Protein AF-A0A847ALG3-F1 (afdb_monomer_lite)

Foldseek 3Di:
DVVLCCQQVVQDPVNLVVVQVPDPQPGNLSVVLVVVLVVCCVQPNDVSSVLLNVLSVLLVVLCCCVPPNPDDDDPVSVVSNVVSVVVNVVVCCVRGRD

pLDDT: mean 90.73, std 5.49, range [64.0, 97.62]

Structure (mmCIF, N/CA/C/O backbone):
data_AF-A0A847ALG3-F1
#
_entry.id   AF-A0A847ALG3-F1
#
loop_
_atom_site.group_PDB
_atom_site.id
_atom_site.type_symbol
_atom_site.label_atom_id
_atom_site.label_alt_id
_atom_site.label_comp_id
_atom_site.label_asym_id
_atom_site.label_entity_id
_atom_site.label_seq_id
_atom_site.pdbx_PDB_ins_code
_atom_site.Cartn_x
_atom_site.Cartn_y
_atom_site.Cartn_z
_atom_site.occupancy
_atom_site.B_iso_or_equiv
_atom_site.auth_seq_id
_atom_site.auth_comp_id
_atom_site.auth_asym_id
_atom_site.auth_atom_id
_atom_site.pdbx_PDB_model_num
ATOM 1 N N . MET A 1 1 ? -1.125 -8.428 -0.058 1.00 76.06 1 MET A N 1
ATOM 2 C CA . MET A 1 1 ? -2.330 -7.609 0.231 1.00 76.06 1 MET A CA 1
ATOM 3 C C . MET A 1 1 ? -3.651 -8.287 -0.163 1.00 76.06 1 MET A C 1
ATOM 5 O O . MET A 1 1 ? -4.586 -8.185 0.613 1.00 76.06 1 MET A O 1
ATOM 9 N N . LYS A 1 2 ? -3.769 -9.028 -1.284 1.00 82.50 2 LYS A N 1
ATOM 10 C CA . LYS A 1 2 ? -5.020 -9.765 -1.613 1.00 82.50 2 LYS A CA 1
ATOM 11 C C . LYS A 1 2 ? -5.480 -10.725 -0.504 1.00 82.50 2 LYS A C 1
ATOM 13 O O . LYS A 1 2 ? -6.629 -10.685 -0.093 1.00 82.50 2 LYS A O 1
ATOM 18 N N . PHE A 1 3 ? -4.549 -11.521 0.028 1.00 84.31 3 PHE A N 1
ATOM 19 C CA . PHE A 1 3 ? -4.791 -12.404 1.177 1.00 84.31 3 PHE A CA 1
ATOM 20 C C . PHE A 1 3 ? -5.366 -11.653 2.388 1.00 84.31 3 PHE A C 1
ATOM 22 O O . PHE A 1 3 ? -6.293 -12.111 3.042 1.00 84.31 3 PHE A O 1
ATOM 29 N N . THR A 1 4 ? -4.850 -10.454 2.656 1.00 82.88 4 THR A N 1
ATOM 30 C CA . THR A 1 4 ? -5.331 -9.573 3.722 1.00 82.88 4 THR A CA 1
ATOM 31 C C . THR A 1 4 ? -6.768 -9.105 3.482 1.00 82.88 4 THR A C 1
ATOM 33 O O . THR A 1 4 ? -7.544 -9.048 4.427 1.00 82.88 4 THR A O 1
ATOM 36 N N . MET A 1 5 ? -7.146 -8.796 2.236 1.00 85.50 5 MET A N 1
ATOM 37 C CA . MET A 1 5 ? -8.529 -8.429 1.900 1.00 85.50 5 MET A CA 1
ATOM 38 C C . MET A 1 5 ? -9.503 -9.581 2.148 1.00 85.50 5 MET A C 1
ATOM 40 O O . MET A 1 5 ? -10.592 -9.346 2.664 1.00 85.50 5 MET A O 1
ATOM 44 N N . ASN A 1 6 ? -9.092 -10.813 1.840 1.00 87.38 6 ASN A N 1
ATOM 45 C CA . ASN A 1 6 ? -9.883 -11.996 2.155 1.00 87.38 6 ASN A CA 1
ATOM 46 C C . ASN A 1 6 ? -10.062 -12.141 3.675 1.00 87.38 6 ASN A C 1
ATOM 48 O O . ASN A 1 6 ? -11.175 -12.084 4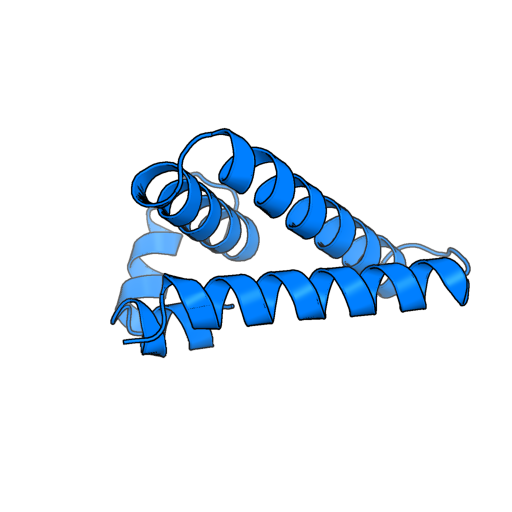.179 1.00 87.38 6 ASN A O 1
ATOM 52 N N . ASN A 1 7 ? -8.961 -12.191 4.429 1.00 84.25 7 ASN A N 1
ATOM 53 C CA . ASN A 1 7 ? -9.029 -12.496 5.860 1.00 84.25 7 ASN A CA 1
ATOM 54 C C . ASN A 1 7 ? -9.607 -11.380 6.736 1.00 84.25 7 ASN A C 1
ATOM 56 O O . ASN A 1 7 ? -10.231 -11.669 7.750 1.00 84.25 7 ASN A O 1
ATOM 60 N N . PHE A 1 8 ? -9.344 -10.109 6.422 1.00 85.94 8 PHE A N 1
ATOM 61 C CA . PHE A 1 8 ? -9.693 -8.998 7.322 1.00 85.94 8 PHE A CA 1
ATOM 62 C C . PHE A 1 8 ? -10.934 -8.228 6.861 1.00 85.94 8 PHE A C 1
ATOM 64 O O . PHE A 1 8 ? -11.585 -7.568 7.669 1.00 85.94 8 PHE A O 1
ATOM 71 N N . PHE A 1 9 ? -11.287 -8.324 5.576 1.00 85.19 9 PHE A N 1
ATOM 72 C CA . PHE A 1 9 ? -12.428 -7.614 4.994 1.00 85.19 9 PHE A CA 1
ATOM 73 C C . PHE A 1 9 ? -13.481 -8.547 4.388 1.00 85.19 9 PHE A C 1
ATOM 75 O O . PHE A 1 9 ? -14.466 -8.042 3.851 1.00 85.19 9 PHE A O 1
ATOM 82 N N . ASP A 1 10 ? -13.295 -9.869 4.481 1.00 86.31 10 ASP A N 1
ATOM 83 C CA . ASP A 1 10 ? -14.210 -10.884 3.940 1.00 86.31 10 ASP A CA 1
ATOM 84 C C . ASP A 1 10 ? -14.479 -10.691 2.433 1.00 86.31 10 ASP A C 1
ATOM 86 O O . ASP A 1 10 ? -15.593 -10.799 1.911 1.00 86.31 10 ASP A O 1
ATOM 90 N N . ILE A 1 11 ? -13.426 -10.298 1.707 1.00 86.69 11 ILE A N 1
ATOM 91 C CA . ILE A 1 11 ? -13.459 -10.151 0.251 1.00 86.69 11 ILE A CA 1
ATOM 92 C C . ILE A 1 11 ? -12.752 -11.358 -0.358 1.00 86.69 11 ILE A C 1
ATOM 94 O O . ILE A 1 11 ? -11.541 -11.329 -0.590 1.00 86.69 11 ILE A O 1
ATOM 98 N N . GLY A 1 12 ? -13.534 -12.403 -0.633 1.00 88.00 12 GLY A N 1
ATOM 99 C CA . GLY A 1 12 ? -13.071 -13.592 -1.344 1.00 88.00 12 GLY A CA 1
ATOM 100 C C . GLY A 1 12 ? -12.477 -13.270 -2.721 1.00 88.00 12 GLY A C 1
ATOM 101 O O . GLY A 1 12 ? -12.790 -12.242 -3.331 1.00 88.00 12 GLY A O 1
ATOM 102 N N . TYR A 1 13 ? -11.611 -14.157 -3.218 1.00 86.00 13 TYR A N 1
ATOM 103 C CA . TYR A 1 13 ? -10.850 -13.934 -4.451 1.00 86.00 13 TYR A CA 1
ATOM 104 C C . TYR A 1 13 ? -11.732 -13.742 -5.689 1.00 86.00 13 TYR A C 1
ATOM 106 O O . TYR A 1 13 ? -11.454 -12.839 -6.476 1.00 86.00 13 TYR A O 1
ATOM 114 N N . ASP A 1 14 ? -12.822 -14.498 -5.826 1.00 87.69 14 ASP A N 1
ATOM 115 C CA . ASP A 1 14 ? -13.746 -14.356 -6.960 1.00 87.69 14 ASP A CA 1
ATOM 116 C C . ASP A 1 14 ? -14.402 -12.978 -6.960 1.00 87.69 14 ASP A C 1
ATOM 118 O O . ASP A 1 14 ? -14.344 -12.237 -7.939 1.00 87.69 14 ASP A O 1
ATOM 122 N N . LYS A 1 15 ? -14.913 -12.568 -5.794 1.00 87.31 15 LYS A N 1
ATOM 123 C CA . LYS A 1 15 ? -15.506 -11.244 -5.584 1.00 87.31 15 LYS A CA 1
ATOM 124 C C . LYS A 1 15 ? -14.498 -10.125 -5.839 1.00 87.31 15 LYS A C 1
ATOM 126 O O . LYS A 1 15 ? -14.862 -9.080 -6.375 1.00 87.31 15 LYS A O 1
ATOM 131 N N . LEU A 1 16 ? -13.239 -10.322 -5.450 1.00 87.50 16 LEU A N 1
ATOM 132 C CA . LEU A 1 16 ? -12.159 -9.381 -5.725 1.00 87.50 16 LEU A CA 1
ATOM 133 C C . LEU A 1 16 ? -11.896 -9.268 -7.231 1.00 87.50 16 LEU A C 1
ATOM 135 O O . LEU A 1 16 ? -11.817 -8.153 -7.739 1.00 87.50 16 LEU A O 1
ATOM 139 N N . ASN A 1 17 ? -11.807 -10.390 -7.943 1.00 86.81 17 ASN A N 1
ATOM 140 C CA . ASN A 1 17 ? -11.568 -10.412 -9.385 1.00 86.81 17 ASN A CA 1
ATOM 141 C C . ASN A 1 17 ? -12.711 -9.739 -10.156 1.00 86.81 17 ASN A C 1
ATOM 143 O O . ASN A 1 17 ? -12.437 -8.883 -10.994 1.00 86.81 17 ASN A O 1
ATOM 147 N N . THR A 1 18 ? -13.971 -10.023 -9.810 1.00 88.56 18 THR A N 1
ATOM 148 C CA . THR A 1 18 ? -15.137 -9.341 -10.399 1.00 88.56 18 THR A CA 1
ATOM 149 C C . THR A 1 18 ? -15.103 -7.835 -10.146 1.00 88.56 18 THR A C 1
ATOM 151 O O . THR A 1 18 ? -15.382 -7.041 -11.038 1.00 88.56 18 THR A O 1
ATOM 154 N N . ARG A 1 19 ? -14.734 -7.404 -8.933 1.00 88.12 19 ARG A N 1
ATOM 155 C CA . ARG A 1 19 ? -14.626 -5.972 -8.610 1.00 88.12 19 ARG A CA 1
ATOM 156 C C . ARG A 1 19 ? -13.494 -5.280 -9.365 1.00 88.12 19 ARG A C 1
ATOM 158 O O . ARG A 1 19 ? -13.627 -4.108 -9.703 1.00 88.12 19 ARG A O 1
ATOM 165 N N . ILE A 1 20 ? -12.394 -5.986 -9.613 1.00 87.44 20 ILE A N 1
ATOM 166 C CA . ILE A 1 20 ? -11.271 -5.471 -10.398 1.00 87.44 20 ILE A CA 1
ATOM 167 C C . ILE A 1 20 ? -11.651 -5.378 -11.878 1.00 87.44 20 ILE A C 1
ATOM 169 O O . ILE A 1 20 ? -11.334 -4.368 -12.498 1.00 87.44 20 ILE A O 1
ATOM 173 N N . SER A 1 21 ? -12.340 -6.379 -12.437 1.00 86.12 21 SER A N 1
ATOM 174 C CA . SER A 1 21 ? -12.673 -6.414 -13.869 1.00 86.12 21 SER A CA 1
ATOM 175 C C . SER A 1 21 ? -13.600 -5.279 -14.300 1.00 86.12 21 SER A C 1
ATOM 177 O O . SER A 1 21 ? -13.514 -4.822 -15.433 1.00 86.12 21 SER A O 1
ATOM 179 N N . VAL A 1 22 ? -14.466 -4.803 -13.401 1.00 88.06 22 VAL A N 1
ATOM 180 C CA . VAL A 1 22 ? -15.368 -3.662 -13.654 1.00 88.06 22 VAL A CA 1
ATOM 181 C C . VAL A 1 22 ? -14.789 -2.313 -13.209 1.00 88.06 22 VAL A C 1
ATOM 183 O O . VAL A 1 22 ? -15.446 -1.283 -13.332 1.00 88.06 22 VAL A O 1
ATOM 186 N N . SER A 1 23 ? -13.579 -2.296 -12.645 1.00 84.50 23 SER A N 1
ATOM 187 C CA . SER A 1 23 ? -12.956 -1.095 -12.087 1.00 84.50 23 SER A CA 1
ATOM 188 C C . SER A 1 23 ? -12.107 -0.361 -13.126 1.00 84.50 23 SER A C 1
ATOM 190 O O . SER A 1 23 ? -11.277 -0.960 -13.803 1.00 84.50 23 SER A O 1
ATOM 192 N N . THR A 1 24 ? -12.195 0.970 -13.145 1.00 85.75 24 THR A N 1
ATOM 193 C CA . THR A 1 24 ? -11.378 1.848 -14.003 1.00 85.75 24 THR A CA 1
ATOM 194 C C . THR A 1 24 ? -9.983 2.152 -13.441 1.00 85.75 24 THR A C 1
ATOM 196 O O . THR A 1 24 ? -9.194 2.840 -14.079 1.00 85.75 24 THR A O 1
ATOM 199 N N . LEU A 1 25 ? -9.638 1.633 -12.256 1.00 79.50 25 LEU A N 1
ATOM 200 C CA . LEU A 1 25 ? -8.438 2.010 -11.492 1.00 79.50 25 LEU A CA 1
ATOM 201 C C . LEU A 1 25 ? -7.096 1.496 -12.053 1.00 79.50 25 LEU A C 1
ATOM 203 O O . LEU A 1 25 ? -6.100 1.537 -11.340 1.00 79.50 25 LEU A O 1
ATOM 207 N N . GLY A 1 26 ? -7.018 1.022 -13.298 1.00 76.88 26 GLY A N 1
ATOM 208 C CA . GLY A 1 26 ? -5.735 0.630 -13.902 1.00 76.88 26 GLY A CA 1
ATOM 209 C C . GLY A 1 26 ? -5.160 -0.679 -13.345 1.00 76.88 26 GLY A C 1
ATOM 210 O O . GLY A 1 26 ? -3.956 -0.798 -13.128 1.00 76.88 26 GLY A O 1
ATOM 211 N N . GLY A 1 27 ? -6.028 -1.662 -13.087 1.00 85.31 27 GLY A N 1
ATOM 212 C CA . GLY A 1 27 ? -5.640 -3.034 -12.763 1.00 85.31 27 GLY A CA 1
ATOM 213 C C . GLY A 1 27 ? -5.569 -3.372 -11.272 1.00 85.31 27 GLY A C 1
ATOM 214 O O . GLY A 1 27 ? -5.956 -2.611 -10.385 1.00 85.31 27 GLY A O 1
ATOM 215 N N . THR A 1 28 ? -5.087 -4.585 -10.994 1.00 87.75 28 THR A N 1
ATOM 216 C CA . THR A 1 28 ? -5.233 -5.215 -9.674 1.00 87.75 28 THR A CA 1
ATOM 217 C C . THR A 1 28 ? -4.462 -4.499 -8.562 1.00 87.75 28 THR A C 1
ATOM 219 O O . THR A 1 28 ? -5.005 -4.291 -7.478 1.00 87.75 28 THR A O 1
ATOM 222 N N . HIS A 1 29 ? -3.199 -4.131 -8.794 1.00 86.88 29 HIS A N 1
ATOM 223 C CA . HIS A 1 29 ? -2.379 -3.482 -7.764 1.00 86.88 29 HIS A CA 1
ATOM 224 C C . HIS A 1 29 ? -2.973 -2.139 -7.343 1.00 86.88 29 HIS A C 1
ATOM 226 O O . HIS A 1 29 ? -3.168 -1.895 -6.153 1.00 86.88 29 HIS A O 1
ATOM 232 N N . SER A 1 30 ? -3.328 -1.313 -8.323 1.00 90.25 30 SER A N 1
ATOM 233 C CA . SER A 1 30 ? -3.952 -0.012 -8.111 1.00 90.25 30 SER A CA 1
ATOM 234 C C . SER A 1 30 ? -5.292 -0.129 -7.387 1.00 90.25 30 SER A C 1
ATOM 236 O O . SER A 1 30 ? -5.527 0.604 -6.427 1.00 90.25 30 SER A O 1
ATOM 238 N N . TYR A 1 31 ? -6.128 -1.106 -7.761 1.00 91.56 31 TYR A N 1
ATOM 239 C CA . TYR A 1 31 ? -7.384 -1.383 -7.061 1.00 91.56 31 TYR A CA 1
ATOM 240 C C . TYR A 1 31 ? -7.155 -1.697 -5.577 1.00 91.56 31 TYR A C 1
ATOM 242 O O . TYR A 1 31 ? -7.788 -1.106 -4.703 1.00 91.56 31 TYR A O 1
ATOM 250 N N . VAL A 1 32 ? -6.225 -2.610 -5.281 1.00 91.00 32 VAL A N 1
ATOM 251 C CA . VAL A 1 32 ? -5.926 -3.023 -3.904 1.00 91.00 32 VAL A CA 1
ATOM 252 C C . VAL A 1 32 ? -5.376 -1.848 -3.091 1.00 91.00 32 VAL A C 1
ATOM 254 O O . VAL A 1 32 ? -5.824 -1.626 -1.969 1.00 91.00 32 VAL A O 1
ATOM 257 N N . ILE A 1 33 ? -4.451 -1.062 -3.648 1.00 92.69 33 ILE A N 1
ATOM 258 C CA . ILE A 1 33 ? -3.903 0.132 -2.985 1.00 92.69 33 ILE A CA 1
ATOM 259 C C . ILE A 1 33 ? -5.019 1.133 -2.674 1.00 92.69 33 ILE A C 1
ATOM 261 O O . ILE A 1 33 ? -5.134 1.597 -1.539 1.00 92.69 33 ILE A O 1
ATOM 265 N N . HIS A 1 34 ? -5.877 1.423 -3.654 1.00 93.25 34 HIS A N 1
ATOM 266 C CA . HIS A 1 34 ? -6.987 2.355 -3.489 1.00 93.25 34 HIS A CA 1
ATOM 267 C C . HIS A 1 34 ? -7.980 1.884 -2.419 1.00 93.25 34 HIS A C 1
ATOM 269 O O . HIS A 1 34 ? -8.409 2.677 -1.580 1.00 93.25 34 HIS A O 1
ATOM 275 N N . PHE A 1 35 ? -8.296 0.586 -2.398 1.00 93.88 35 PHE A N 1
ATOM 276 C CA . PHE A 1 35 ? -9.148 -0.010 -1.372 1.00 93.88 35 PHE A CA 1
ATOM 277 C C . PHE A 1 35 ? -8.601 0.242 0.037 1.00 93.88 35 PHE A C 1
ATOM 279 O O . PHE A 1 35 ? -9.326 0.758 0.890 1.00 93.88 35 PHE A O 1
ATOM 286 N N . PHE A 1 36 ? -7.327 -0.082 0.281 1.00 93.94 36 PHE A N 1
ATOM 287 C CA . PHE A 1 36 ? -6.720 0.108 1.599 1.00 93.94 36 PHE A CA 1
ATOM 288 C C . PHE A 1 36 ? -6.628 1.586 1.975 1.00 93.94 36 PHE A C 1
ATOM 290 O O . PHE A 1 36 ? -7.005 1.946 3.085 1.00 93.94 36 PHE A O 1
ATOM 297 N N . ASN A 1 37 ? -6.224 2.450 1.046 1.00 94.44 37 ASN A N 1
ATOM 298 C CA . ASN A 1 37 ? -6.182 3.893 1.267 1.00 94.44 37 ASN A CA 1
ATOM 299 C C . ASN A 1 37 ? -7.544 4.453 1.708 1.00 94.44 37 ASN A C 1
ATOM 301 O O . ASN A 1 37 ? -7.622 5.204 2.682 1.00 94.44 37 ASN A O 1
ATOM 305 N N . ASN A 1 38 ? -8.627 4.041 1.046 1.00 95.00 38 ASN A N 1
ATOM 306 C CA . ASN A 1 38 ? -9.979 4.439 1.431 1.00 95.00 38 ASN A CA 1
ATOM 307 C C . ASN A 1 38 ? -10.396 3.851 2.783 1.00 95.00 38 ASN A C 1
ATOM 309 O O . ASN A 1 38 ? -11.026 4.548 3.578 1.00 95.00 38 ASN A O 1
ATOM 313 N N . ALA A 1 39 ? -10.040 2.594 3.064 1.00 93.62 39 ALA A N 1
ATOM 314 C CA . ALA A 1 39 ? -10.332 1.952 4.343 1.00 93.62 39 ALA A CA 1
ATOM 315 C C . ALA A 1 39 ? -9.645 2.678 5.514 1.00 93.62 39 ALA A C 1
ATOM 317 O O . ALA A 1 39 ? -10.301 2.969 6.514 1.00 93.62 39 ALA A O 1
ATOM 318 N N . VAL A 1 40 ? -8.364 3.033 5.362 1.00 95.75 40 VAL A N 1
ATOM 319 C CA . VAL A 1 40 ? -7.592 3.812 6.344 1.00 95.75 40 VAL A CA 1
ATOM 320 C C . VAL A 1 40 ? -8.198 5.198 6.522 1.00 95.75 40 VAL A C 1
ATOM 322 O O . VAL A 1 40 ? -8.525 5.583 7.642 1.00 95.75 40 VAL A O 1
ATOM 325 N N . LYS A 1 41 ? -8.446 5.921 5.423 1.00 96.31 41 LYS A N 1
ATOM 326 C CA . LYS A 1 41 ? -9.040 7.263 5.474 1.00 96.31 41 LYS A CA 1
ATOM 327 C C . LYS A 1 41 ? -10.385 7.266 6.198 1.00 96.31 41 LYS A C 1
ATOM 329 O O . LYS A 1 41 ? -10.645 8.163 6.994 1.00 96.31 41 LYS A O 1
ATOM 334 N N . LYS A 1 42 ? -11.233 6.269 5.929 1.00 94.88 42 LYS A N 1
ATOM 335 C CA . LYS A 1 42 ? -12.566 6.153 6.529 1.00 94.88 42 LYS A CA 1
ATOM 336 C C . LYS A 1 42 ? -12.511 5.811 8.019 1.00 94.88 42 LYS A C 1
ATOM 338 O O . LYS A 1 42 ? -13.343 6.310 8.766 1.00 94.88 42 LYS A O 1
ATOM 343 N N . LYS A 1 43 ? -11.585 4.943 8.438 1.00 94.31 43 LYS A N 1
ATOM 344 C CA . LYS A 1 43 ? -11.527 4.446 9.819 1.00 94.31 43 LYS A CA 1
ATOM 345 C C . LYS A 1 43 ? -10.717 5.347 10.752 1.00 94.31 43 LYS A C 1
ATOM 347 O O . LYS A 1 43 ? -11.127 5.553 11.887 1.00 94.31 43 LYS A O 1
ATOM 352 N N . ASN A 1 44 ? -9.594 5.874 10.274 1.00 95.12 44 ASN A N 1
ATOM 353 C CA . ASN A 1 44 ? -8.589 6.540 11.103 1.00 95.12 44 ASN A CA 1
ATOM 354 C C . ASN A 1 44 ? -8.313 7.998 10.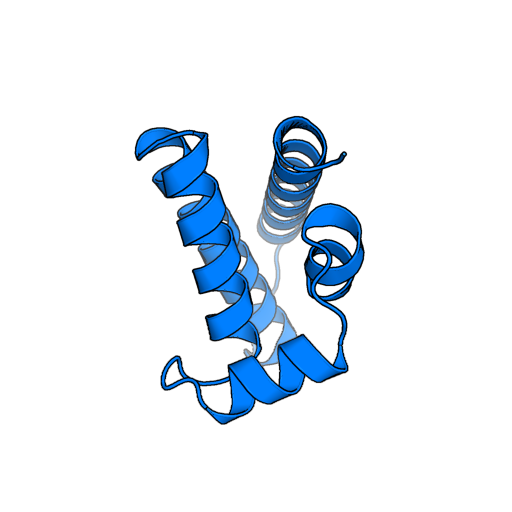686 1.00 95.12 44 ASN A C 1
ATOM 356 O O . ASN A 1 44 ? -7.583 8.716 11.363 1.00 95.12 44 ASN A O 1
ATOM 360 N N . GLY A 1 45 ? -8.917 8.465 9.589 1.00 95.12 45 GLY A N 1
ATOM 361 C CA . GLY A 1 45 ? -8.836 9.856 9.151 1.00 95.12 45 GLY A CA 1
ATOM 362 C C . GLY A 1 45 ? -7.682 10.163 8.193 1.00 95.12 45 GLY A C 1
ATOM 363 O O . GLY A 1 45 ? -6.976 9.289 7.688 1.00 95.12 45 GLY A O 1
ATOM 364 N N . TYR A 1 46 ? -7.533 11.453 7.878 1.00 95.44 46 TYR A N 1
ATOM 365 C CA . TYR A 1 46 ? -6.655 11.921 6.801 1.00 95.44 46 TYR A CA 1
ATOM 366 C C . TYR A 1 46 ? -5.160 11.790 7.116 1.00 95.44 46 TYR A C 1
ATOM 368 O O . TYR A 1 46 ? -4.372 11.527 6.208 1.00 95.44 46 TYR A O 1
ATOM 376 N N . PHE A 1 47 ? -4.767 11.975 8.379 1.00 95.12 47 PHE A N 1
ATOM 377 C CA . PHE A 1 47 ? -3.362 11.917 8.783 1.00 95.12 47 PHE A CA 1
ATOM 378 C C . PHE A 1 47 ? -2.781 10.515 8.565 1.00 95.12 47 PHE A C 1
ATOM 380 O O . PHE A 1 47 ? -1.814 10.360 7.818 1.00 95.12 47 PHE A O 1
ATOM 387 N N . ASP A 1 48 ? -3.454 9.500 9.105 1.00 95.44 48 ASP A N 1
ATOM 388 C CA . ASP A 1 48 ? -3.082 8.097 8.929 1.00 95.44 48 ASP A CA 1
ATOM 389 C C . ASP A 1 48 ? -3.119 7.675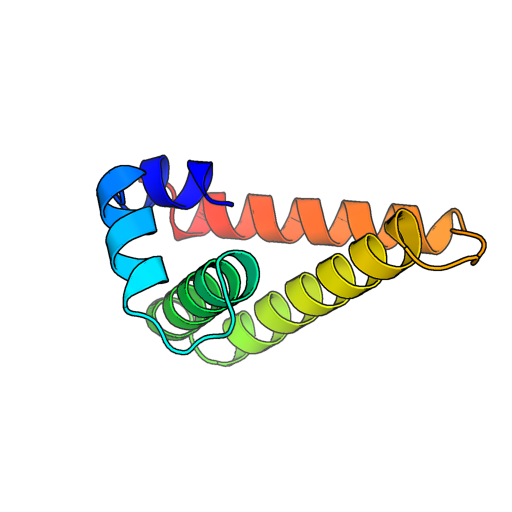 7.461 1.00 95.44 48 ASP A C 1
ATOM 391 O O . ASP A 1 48 ? -2.210 7.004 6.978 1.00 95.44 48 ASP A O 1
ATOM 395 N N . TYR A 1 49 ? -4.131 8.125 6.713 1.00 96.25 49 TYR A N 1
ATOM 396 C CA . TYR A 1 49 ? -4.192 7.904 5.269 1.00 96.25 49 TYR A CA 1
ATOM 397 C C . TYR A 1 49 ? -2.954 8.450 4.549 1.00 96.25 49 TYR A C 1
ATOM 399 O O . TYR A 1 49 ? -2.405 7.777 3.676 1.00 96.25 49 TYR A O 1
ATOM 407 N N . ARG A 1 50 ? -2.506 9.662 4.896 1.00 96.81 50 ARG A N 1
ATOM 408 C CA . ARG A 1 50 ? -1.363 10.302 4.240 1.00 96.81 50 ARG A CA 1
ATOM 409 C C . ARG A 1 50 ? -0.071 9.536 4.506 1.00 96.81 50 ARG A C 1
ATOM 411 O O . ARG A 1 50 ? 0.697 9.344 3.565 1.00 96.81 50 ARG A O 1
ATOM 418 N N . ASP A 1 51 ? 0.165 9.112 5.746 1.00 96.44 51 ASP A N 1
ATOM 419 C CA . ASP A 1 51 ? 1.338 8.301 6.098 1.00 96.44 51 ASP A CA 1
ATOM 420 C C . ASP A 1 51 ? 1.294 6.932 5.407 1.00 96.44 51 ASP A C 1
ATOM 422 O O . ASP A 1 51 ? 2.215 6.564 4.674 1.00 96.44 51 ASP A O 1
ATOM 426 N N . PHE A 1 52 ? 0.169 6.226 5.534 1.00 96.75 52 PHE A N 1
ATOM 427 C CA . PHE A 1 52 ? -0.034 4.913 4.931 1.00 96.75 52 PHE A CA 1
ATOM 428 C C . PHE A 1 52 ? 0.147 4.946 3.408 1.00 96.75 52 PHE A C 1
ATOM 430 O O . PHE A 1 52 ? 0.880 4.133 2.841 1.00 96.75 52 PHE A O 1
ATOM 437 N N . SER A 1 53 ? -0.470 5.921 2.735 1.00 96.38 53 SER A N 1
ATOM 438 C CA . SER A 1 53 ? -0.381 6.055 1.281 1.00 96.38 53 SER A CA 1
ATOM 439 C C . SER A 1 53 ? 1.030 6.406 0.812 1.00 96.38 53 SER A C 1
ATOM 441 O O . SER A 1 53 ? 1.407 5.984 -0.281 1.00 96.38 53 SER A O 1
ATOM 443 N N . ARG A 1 54 ? 1.804 7.171 1.593 1.00 97.06 54 ARG A N 1
ATOM 444 C CA . ARG A 1 54 ? 3.212 7.465 1.280 1.00 97.06 54 ARG A CA 1
ATOM 445 C C . ARG A 1 54 ? 4.060 6.205 1.363 1.00 97.06 54 ARG A C 1
ATOM 447 O O . ARG A 1 54 ? 4.715 5.865 0.389 1.00 97.06 54 ARG A O 1
ATOM 454 N N . LYS A 1 55 ? 3.959 5.455 2.463 1.00 97.50 55 LYS A N 1
ATOM 455 C CA . LYS A 1 55 ? 4.697 4.194 2.642 1.00 97.50 55 LYS A CA 1
ATOM 456 C C . LYS A 1 55 ? 4.375 3.180 1.541 1.00 97.50 55 LYS A C 1
ATOM 458 O O . LYS A 1 55 ? 5.275 2.548 1.002 1.00 97.50 55 LYS A O 1
ATOM 463 N N . ILE A 1 56 ? 3.102 3.054 1.155 1.00 95.81 56 ILE A N 1
ATOM 464 C CA . ILE A 1 56 ? 2.691 2.179 0.045 1.00 95.81 56 ILE A CA 1
ATOM 465 C C . ILE A 1 56 ? 3.287 2.630 -1.291 1.00 95.81 56 ILE A C 1
ATOM 467 O O . ILE A 1 56 ? 3.692 1.781 -2.086 1.00 95.81 56 ILE A O 1
ATOM 471 N N . LYS A 1 57 ? 3.332 3.941 -1.548 1.00 94.88 57 LYS A N 1
ATOM 472 C CA . LYS A 1 57 ? 3.934 4.492 -2.765 1.00 94.88 57 LYS A CA 1
ATOM 473 C C . LYS A 1 57 ? 5.431 4.175 -2.822 1.00 94.88 57 LYS A C 1
ATOM 475 O O . LYS A 1 57 ? 5.865 3.603 -3.815 1.00 94.88 57 LYS A O 1
ATOM 480 N N . ASP A 1 58 ? 6.1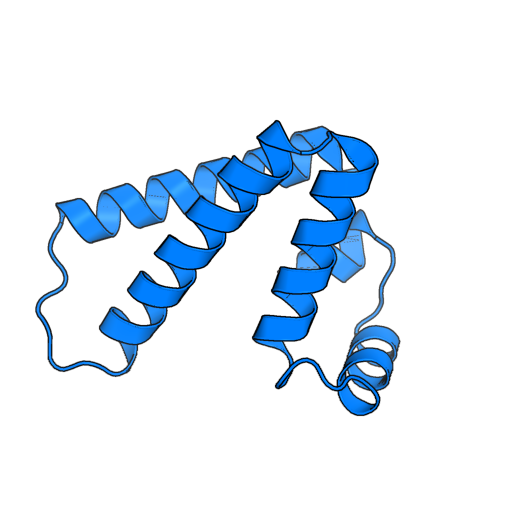69 4.439 -1.747 1.00 95.44 58 ASP A N 1
ATOM 481 C CA . ASP A 1 58 ? 7.608 4.157 -1.672 1.00 95.44 58 ASP A CA 1
ATOM 482 C C . ASP A 1 58 ? 7.898 2.657 -1.869 1.00 95.44 58 ASP A C 1
ATOM 484 O O . ASP A 1 58 ? 8.825 2.288 -2.583 1.00 95.44 58 ASP A O 1
ATOM 488 N N . LEU A 1 59 ? 7.070 1.768 -1.305 1.00 95.38 59 LEU A N 1
ATOM 489 C CA . LEU A 1 59 ? 7.195 0.322 -1.532 1.00 95.38 59 LEU A CA 1
ATOM 490 C C . LEU A 1 59 ? 6.921 -0.086 -2.981 1.00 95.38 59 LEU A C 1
ATOM 492 O O . LEU A 1 59 ? 7.544 -1.019 -3.488 1.00 95.38 59 LEU A O 1
ATOM 496 N N . LYS A 1 60 ? 5.965 0.576 -3.640 1.00 92.69 60 LYS A N 1
ATOM 497 C CA . LYS A 1 60 ? 5.669 0.327 -5.051 1.00 92.69 60 LYS A CA 1
ATOM 498 C C . LYS A 1 60 ? 6.859 0.733 -5.921 1.00 92.69 60 LYS A C 1
ATOM 500 O O . LYS A 1 60 ? 7.274 -0.074 -6.745 1.00 92.69 60 LYS A O 1
ATOM 505 N N . GLU A 1 61 ? 7.408 1.924 -5.701 1.00 92.69 61 GLU A N 1
ATOM 506 C CA . GLU A 1 61 ? 8.580 2.429 -6.428 1.00 92.69 61 GLU A CA 1
ATOM 507 C C . GLU A 1 61 ? 9.812 1.550 -6.182 1.00 92.69 61 GLU A C 1
ATOM 509 O O . GLU A 1 61 ? 10.515 1.190 -7.124 1.00 92.69 61 GLU A O 1
ATOM 514 N N . PHE A 1 62 ? 10.036 1.120 -4.936 1.00 94.06 62 PHE A N 1
ATOM 515 C CA . PHE A 1 62 ? 11.103 0.175 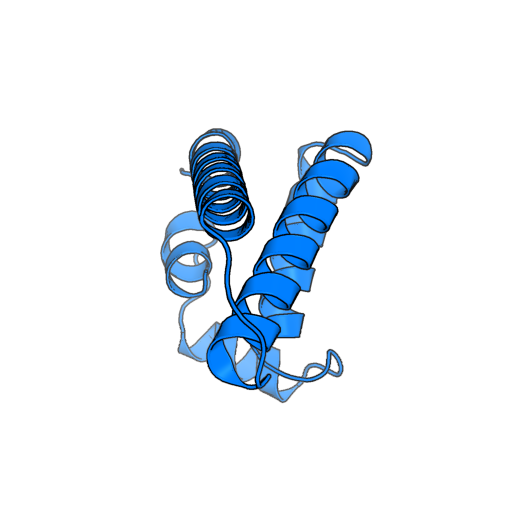-4.607 1.00 94.06 62 PHE A CA 1
ATOM 516 C C . PHE A 1 62 ? 10.956 -1.142 -5.377 1.00 94.06 62 PHE A C 1
ATOM 518 O O . PHE A 1 62 ? 11.929 -1.631 -5.941 1.00 94.06 62 PHE A O 1
ATOM 525 N N . ARG A 1 63 ? 9.744 -1.708 -5.439 1.00 92.81 63 ARG A N 1
ATOM 526 C CA . ARG A 1 63 ? 9.489 -2.932 -6.209 1.00 92.81 63 ARG A CA 1
ATOM 527 C C . ARG A 1 63 ? 9.737 -2.714 -7.699 1.00 92.81 63 ARG A C 1
ATOM 529 O O . ARG A 1 63 ? 10.382 -3.536 -8.323 1.00 92.81 63 ARG A O 1
ATOM 536 N N . GLU A 1 64 ? 9.197 -1.637 -8.268 1.00 92.31 64 GLU A N 1
ATOM 537 C CA . GLU A 1 64 ? 9.332 -1.360 -9.702 1.00 92.31 64 GLU A CA 1
ATOM 538 C C . GLU A 1 64 ? 10.801 -1.184 -10.100 1.00 92.31 64 GLU A C 1
ATOM 540 O O . GLU A 1 64 ? 11.246 -1.829 -11.043 1.00 92.31 64 GLU A O 1
ATOM 545 N N . SER A 1 65 ? 11.563 -0.434 -9.304 1.00 90.50 65 SER A N 1
ATOM 546 C CA . SER A 1 65 ? 13.001 -0.269 -9.529 1.00 90.50 65 SER A CA 1
ATOM 547 C C . SER A 1 65 ? 13.810 -1.545 -9.322 1.00 90.50 65 SER A C 1
ATOM 549 O O . SER A 1 65 ? 14.743 -1.795 -10.070 1.00 90.50 65 SER A O 1
ATOM 551 N N . SER A 1 66 ? 13.447 -2.377 -8.345 1.00 90.12 66 SER A N 1
ATOM 552 C CA . SER A 1 66 ? 14.146 -3.648 -8.107 1.00 90.12 66 SER A CA 1
ATOM 553 C C . SER A 1 66 ? 13.863 -4.698 -9.185 1.00 90.12 66 SER A C 1
ATOM 555 O O . SER A 1 66 ? 14.726 -5.520 -9.474 1.00 90.12 66 SER A O 1
ATOM 557 N N . ASP A 1 67 ? 12.646 -4.708 -9.733 1.00 89.56 67 ASP A N 1
ATOM 558 C CA . ASP A 1 67 ? 12.190 -5.751 -10.656 1.00 89.56 67 ASP A CA 1
ATOM 559 C C . ASP A 1 67 ? 12.461 -5.402 -12.131 1.00 89.56 67 ASP A C 1
ATOM 561 O O . ASP A 1 67 ? 12.623 -6.314 -12.943 1.00 89.56 67 ASP A O 1
ATOM 565 N N . TYR A 1 68 ? 12.439 -4.114 -12.499 1.00 88.75 68 TYR A N 1
ATOM 566 C CA . TYR A 1 68 ? 12.389 -3.691 -13.907 1.00 88.75 68 TYR A CA 1
ATOM 567 C C . TYR A 1 68 ? 13.439 -2.657 -14.311 1.00 88.75 68 TYR A C 1
ATOM 569 O O . TYR A 1 68 ? 13.703 -2.535 -15.508 1.00 88.75 68 TYR A O 1
ATOM 577 N N . ASP A 1 69 ? 14.024 -1.924 -13.363 1.00 88.31 69 ASP A N 1
ATOM 578 C CA . ASP A 1 69 ? 15.012 -0.896 -13.683 1.00 88.31 69 ASP A CA 1
ATOM 579 C C . ASP A 1 69 ? 16.433 -1.465 -13.559 1.00 88.31 69 ASP A C 1
ATOM 581 O O . ASP A 1 69 ? 16.738 -2.243 -12.657 1.00 88.31 69 ASP A O 1
ATOM 585 N N . ASP A 1 70 ? 17.336 -1.035 -14.442 1.00 87.50 70 ASP A N 1
ATOM 586 C CA . ASP A 1 70 ? 18.767 -1.349 -14.346 1.00 87.50 70 ASP A CA 1
ATOM 587 C C . ASP A 1 70 ? 19.449 -0.389 -13.356 1.00 87.50 70 ASP A C 1
ATOM 589 O O . ASP A 1 70 ? 20.170 0.540 -13.730 1.00 87.50 70 ASP A O 1
ATOM 593 N N . VAL A 1 71 ? 19.114 -0.535 -12.071 1.00 86.44 71 VAL A N 1
ATOM 594 C CA . VAL A 1 71 ? 19.624 0.308 -10.982 1.00 86.44 71 VAL A CA 1
ATOM 595 C C . VAL A 1 71 ? 20.103 -0.526 -9.802 1.00 86.44 71 VAL A C 1
ATOM 597 O O . VAL A 1 71 ? 19.495 -1.522 -9.416 1.00 86.44 71 VAL A O 1
ATOM 600 N N . GLU A 1 72 ? 21.177 -0.074 -9.157 1.00 88.38 72 GLU A N 1
ATOM 601 C CA . GLU A 1 72 ? 21.661 -0.716 -7.940 1.00 88.38 72 GLU A CA 1
ATOM 602 C C . GLU A 1 72 ? 20.719 -0.434 -6.756 1.00 88.38 72 GLU A C 1
ATOM 604 O O . GLU A 1 72 ? 20.436 0.717 -6.381 1.00 88.38 72 GLU A O 1
ATOM 609 N N . ILE A 1 73 ? 20.243 -1.512 -6.134 1.00 88.94 73 ILE A N 1
ATOM 610 C CA . ILE A 1 73 ? 19.456 -1.450 -4.908 1.00 88.94 73 ILE A CA 1
ATOM 611 C C . ILE A 1 73 ? 20.398 -1.461 -3.708 1.00 88.94 73 ILE A C 1
ATOM 613 O O . ILE A 1 73 ? 20.953 -2.487 -3.323 1.00 88.94 73 ILE A O 1
ATOM 617 N N . THR A 1 74 ? 20.550 -0.295 -3.084 1.00 92.12 74 THR A N 1
ATOM 618 C CA . THR A 1 74 ? 21.405 -0.143 -1.907 1.00 92.12 74 THR A CA 1
ATOM 619 C C . THR A 1 74 ? 20.797 -0.795 -0.660 1.00 92.12 74 THR A C 1
ATOM 621 O O . THR A 1 74 ? 19.579 -1.002 -0.546 1.00 92.12 74 THR A O 1
ATOM 624 N N . ILE A 1 75 ? 21.657 -1.072 0.325 1.00 92.25 75 ILE A N 1
ATOM 625 C CA . ILE A 1 75 ? 21.255 -1.601 1.636 1.00 92.25 75 ILE A CA 1
ATOM 626 C C . ILE A 1 75 ? 20.246 -0.665 2.314 1.00 92.25 75 ILE A C 1
ATOM 628 O O . ILE A 1 75 ? 19.218 -1.131 2.803 1.00 92.25 75 ILE A O 1
ATOM 632 N N . ASP A 1 76 ? 20.474 0.648 2.269 1.00 92.50 76 ASP A N 1
ATOM 633 C CA . ASP A 1 76 ? 19.587 1.636 2.893 1.00 92.50 76 ASP A CA 1
ATOM 634 C C . ASP A 1 76 ? 18.177 1.616 2.291 1.00 92.50 76 ASP A C 1
ATOM 636 O O . ASP A 1 76 ? 17.181 1.645 3.021 1.00 92.50 76 ASP A O 1
ATOM 640 N N . LYS A 1 77 ? 18.067 1.507 0.957 1.00 91.06 77 LYS A N 1
ATOM 641 C CA . LYS A 1 77 ? 16.768 1.384 0.274 1.00 91.06 77 LYS A CA 1
ATOM 642 C C . LYS A 1 77 ? 16.044 0.110 0.702 1.00 91.06 77 LYS A C 1
ATOM 644 O O . LYS A 1 77 ? 14.850 0.152 1.001 1.00 91.06 77 LYS A O 1
ATOM 649 N N . SER A 1 78 ? 16.775 -0.999 0.785 1.00 92.44 78 SER A N 1
ATOM 650 C CA . SER A 1 78 ? 16.237 -2.295 1.210 1.00 92.44 78 SER A CA 1
ATOM 651 C C . SER A 1 78 ? 15.747 -2.265 2.659 1.00 92.44 78 SER A C 1
ATOM 653 O O . SER A 1 78 ? 14.655 -2.751 2.967 1.00 92.44 78 SER A O 1
ATOM 655 N N . GLN A 1 79 ? 16.523 -1.651 3.551 1.00 96.19 79 GLN A N 1
ATOM 656 C CA . GLN A 1 79 ? 16.185 -1.523 4.964 1.00 96.19 79 GLN A CA 1
ATOM 657 C C . GLN A 1 79 ? 14.946 -0.639 5.160 1.00 96.19 79 GLN A C 1
ATOM 659 O O . GLN A 1 79 ? 13.998 -1.049 5.833 1.00 96.19 79 GLN A O 1
ATOM 664 N N . LYS A 1 80 ? 14.884 0.510 4.479 1.00 95.62 80 LYS A N 1
ATOM 665 C CA . LYS A 1 80 ? 13.716 1.401 4.501 1.00 95.62 80 LYS A CA 1
ATOM 666 C C . LYS A 1 80 ? 12.453 0.709 3.977 1.00 95.62 80 LYS A C 1
ATOM 668 O O . LYS A 1 80 ? 11.383 0.823 4.577 1.00 95.62 80 LYS A O 1
ATOM 673 N N . ALA A 1 81 ? 12.563 -0.057 2.889 1.00 95.69 81 ALA A N 1
ATOM 674 C CA . ALA A 1 81 ? 11.445 -0.836 2.362 1.00 95.69 81 ALA A CA 1
ATOM 675 C C . ALA A 1 81 ? 10.963 -1.890 3.375 1.00 95.69 81 ALA A C 1
ATOM 677 O O . ALA A 1 81 ? 9.762 -2.036 3.614 1.00 95.69 81 ALA A O 1
ATOM 678 N N . LYS A 1 82 ? 11.883 -2.592 4.041 1.00 96.44 82 LYS A N 1
ATOM 679 C CA . LYS A 1 82 ? 11.542 -3.561 5.092 1.00 96.44 82 LYS A CA 1
ATOM 680 C C . LYS A 1 82 ? 10.813 -2.909 6.271 1.00 96.44 82 LYS A C 1
ATOM 682 O O . LYS A 1 82 ? 9.833 -3.475 6.767 1.00 96.44 82 LYS A O 1
ATOM 687 N N . GLU A 1 83 ? 11.256 -1.735 6.705 1.00 97.62 83 GLU A N 1
ATOM 688 C CA . GLU A 1 83 ? 10.609 -0.960 7.769 1.00 97.62 83 GLU A CA 1
ATOM 689 C C . GLU A 1 83 ? 9.187 -0.564 7.372 1.00 97.62 83 GLU A C 1
ATOM 691 O O . GLU A 1 83 ? 8.236 -0.891 8.081 1.00 97.62 83 GLU A O 1
ATOM 696 N N . TYR A 1 84 ? 9.002 0.019 6.187 1.00 97.62 84 TYR A N 1
ATOM 697 C CA . TYR A 1 84 ? 7.678 0.419 5.704 1.00 97.62 84 TYR A CA 1
ATOM 698 C C . TYR A 1 84 ? 6.726 -0.761 5.522 1.00 97.62 84 TYR A C 1
ATOM 700 O O . TYR A 1 84 ? 5.553 -0.673 5.894 1.00 97.62 84 TYR A O 1
ATOM 708 N N . ALA A 1 85 ? 7.214 -1.889 5.004 1.00 95.38 85 ALA A N 1
ATOM 709 C CA . ALA A 1 85 ? 6.416 -3.104 4.891 1.00 95.38 85 ALA A CA 1
ATOM 710 C C . ALA A 1 85 ? 5.983 -3.628 6.271 1.00 95.38 85 ALA A C 1
ATOM 712 O O . ALA A 1 85 ? 4.839 -4.067 6.443 1.00 95.38 85 ALA A O 1
ATOM 713 N N . THR A 1 86 ? 6.877 -3.553 7.260 1.00 96.25 86 THR A N 1
ATOM 714 C CA . THR A 1 86 ? 6.597 -3.951 8.644 1.00 96.25 86 THR A CA 1
ATOM 715 C C . THR A 1 86 ? 5.557 -3.033 9.278 1.00 96.25 86 THR A C 1
ATOM 717 O O . THR A 1 86 ? 4.557 -3.530 9.803 1.00 96.25 86 THR A O 1
ATOM 720 N N . ASP A 1 87 ? 5.732 -1.720 9.159 1.00 96.25 87 ASP A N 1
ATOM 721 C CA . ASP A 1 87 ? 4.803 -0.703 9.654 1.00 96.25 87 ASP A CA 1
ATOM 722 C C . ASP A 1 87 ? 3.400 -0.894 9.088 1.00 96.25 87 ASP A C 1
ATOM 724 O O . ASP A 1 87 ? 2.428 -0.975 9.839 1.00 96.25 87 ASP A O 1
ATOM 728 N N . ILE A 1 88 ? 3.282 -1.027 7.765 1.00 95.25 88 ILE A N 1
ATOM 729 C CA . ILE A 1 88 ? 1.998 -1.236 7.088 1.00 95.25 88 ILE A CA 1
ATOM 730 C C . ILE A 1 88 ? 1.337 -2.520 7.584 1.00 95.25 88 ILE A C 1
ATOM 732 O O . ILE A 1 88 ? 0.142 -2.527 7.895 1.00 95.25 88 ILE A O 1
ATOM 736 N N . ARG A 1 89 ? 2.096 -3.616 7.689 1.00 93.25 89 ARG A N 1
ATOM 737 C CA . ARG A 1 89 ? 1.564 -4.893 8.174 1.00 93.25 89 ARG A CA 1
ATOM 738 C C . ARG A 1 89 ? 1.042 -4.764 9.603 1.00 93.25 89 ARG A C 1
ATOM 740 O O . ARG A 1 89 ? -0.078 -5.202 9.868 1.00 93.25 89 ARG A O 1
ATOM 747 N N . GLN A 1 90 ? 1.822 -4.165 10.500 1.00 94.50 90 GLN A N 1
ATOM 748 C CA . GLN A 1 90 ? 1.423 -3.957 11.892 1.00 94.50 90 GLN A CA 1
ATOM 749 C C . GLN A 1 90 ? 0.216 -3.025 11.994 1.00 94.50 90 GLN A C 1
ATOM 751 O O . GLN A 1 90 ? -0.719 -3.320 12.736 1.00 94.50 90 GLN A O 1
ATOM 756 N N . TYR A 1 91 ? 0.196 -1.941 11.219 1.00 94.50 91 TYR A N 1
ATOM 757 C CA . TYR A 1 91 ? -0.919 -1.004 11.170 1.00 94.50 91 TYR A CA 1
ATOM 758 C C . TYR A 1 91 ? -2.212 -1.714 10.774 1.00 94.50 91 TYR A C 1
ATOM 760 O O . TYR A 1 91 ? -3.230 -1.585 11.458 1.00 94.50 91 TYR A O 1
ATOM 768 N N . ILE A 1 92 ? -2.166 -2.513 9.705 1.00 91.94 92 ILE A N 1
ATOM 769 C CA . ILE A 1 92 ? -3.325 -3.274 9.245 1.00 91.94 92 ILE A CA 1
ATOM 770 C C . ILE A 1 92 ? -3.774 -4.268 10.320 1.00 91.94 92 ILE A C 1
ATOM 772 O O . ILE A 1 92 ? -4.968 -4.380 10.589 1.00 91.94 92 ILE A O 1
ATOM 776 N N . GLN A 1 93 ? -2.839 -4.983 10.947 1.00 91.75 93 GLN A N 1
ATOM 777 C CA . GLN A 1 93 ? -3.164 -5.943 12.001 1.00 91.75 93 GLN A CA 1
ATOM 778 C C . GLN A 1 93 ? -3.793 -5.275 13.227 1.00 91.75 93 GLN A C 1
ATOM 780 O O . GLN A 1 93 ? -4.747 -5.809 13.771 1.00 91.75 93 GLN A O 1
ATOM 785 N N . ARG A 1 94 ? -3.302 -4.110 13.652 1.00 93.06 94 ARG A N 1
ATOM 786 C CA . ARG A 1 94 ? -3.849 -3.388 14.810 1.00 93.06 94 ARG A CA 1
ATOM 787 C C . ARG A 1 94 ? -5.229 -2.796 14.530 1.00 93.06 94 ARG A C 1
ATOM 789 O O . ARG A 1 94 ? -6.071 -2.782 15.416 1.00 93.06 94 ARG A O 1
ATOM 796 N N . ASN A 1 95 ? -5.459 -2.312 13.309 1.00 91.50 95 ASN A N 1
ATOM 797 C CA . ASN A 1 95 ? -6.663 -1.546 12.989 1.00 91.50 95 ASN A CA 1
ATOM 798 C C . ASN A 1 95 ? -7.749 -2.352 12.270 1.00 91.50 95 ASN A C 1
ATOM 800 O O . ASN A 1 95 ? -8.908 -1.957 12.325 1.00 91.50 95 ASN A O 1
ATOM 804 N N . PHE A 1 96 ? -7.434 -3.443 11.573 1.00 89.06 96 PHE A N 1
ATOM 805 C CA . PHE A 1 96 ? -8.405 -4.153 10.725 1.00 89.06 96 PHE A CA 1
ATOM 806 C C . PHE A 1 96 ? -8.481 -5.656 10.972 1.00 89.06 96 PHE A C 1
ATOM 808 O O . PHE A 1 96 ? -9.397 -6.290 10.452 1.00 89.06 96 PHE A O 1
ATOM 815 N N . LYS A 1 97 ? -7.561 -6.234 11.751 1.00 81.69 97 LYS A N 1
ATOM 816 C CA . LYS A 1 97 ? -7.713 -7.622 12.188 1.00 81.69 97 LYS A CA 1
ATOM 817 C C . LYS A 1 97 ? -8.948 -7.703 13.088 1.00 81.69 97 LYS A C 1
ATOM 819 O O . LYS A 1 97 ? -9.071 -6.914 14.023 1.00 81.69 97 LYS A O 1
ATOM 824 N N . ARG A 1 98 ? -9.863 -8.604 12.738 1.00 64.00 98 ARG A N 1
ATOM 825 C CA . ARG A 1 98 ? -11.004 -8.974 13.577 1.00 64.00 98 ARG A CA 1
ATOM 826 C C . ARG A 1 98 ? -10.550 -9.898 14.697 1.00 64.00 98 ARG A C 1
ATOM 828 O O . ARG A 1 98 ? -9.613 -10.693 14.441 1.00 64.00 98 ARG A O 1
#

Secondary structure (DSSP, 8-state):
-HHHHHHHH---HHHHHHHHHT--SSSHHHHHHHHHHHHHHHHH-HHHHHHHHHHHHHHHHHHHHHHHS-----HHHHHHHHHHHHHHHHHHHHHH--

Sequence (98 aa):
MKFTMNNFFDIGYDKLNTRISVSTLGGTHSYVIHFFNNAVKKKNGYFDYRDFSRKIKDLKEFRESSDYDDVEITIDKSQKAKEYATDIRQYIQRNFKR

Radius of gyration: 14.41 Å; chains: 1; bounding box: 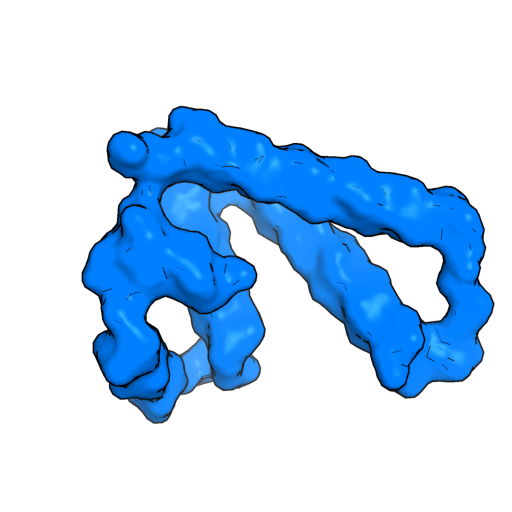37×26×29 Å